Protein AF-A0A2Z5JDA1-F1 (afdb_monomer)

Secondary structure (DSSP, 8-state):
---HHHHTT--SSHHHHHHHHHHHHHHT-HHHHHHHHHHHHHTTPPPPP--HHHHHHHHHHHHHSPPPGGGGG-----

Solvent-accessible surface area (backbone atoms only — not comparable to full-atom values): 4858 Å² total; per-residue (Å²): 135,82,58,67,35,67,76,71,76,40,70,83,28,61,67,50,49,53,51,50,45,54,52,42,57,61,68,56,31,69,70,54,54,56,49,52,49,50,50,20,61,77,68,74,45,75,82,74,81,80,57,53,67,60,41,51,51,51,48,52,52,61,70,69,52,74,88,50,78,66,52,73,74,69,74,84,86,128

pLDDT: mean 84.49, std 14.22, range [44.75, 97.38]

Organism: Streptomyces atratus (NCBI:txid1893)

Radius of gyration: 16.7 Å; Cα contacts (8 Å, |Δi|>4): 42; chains: 1; bounding box: 37×28×42 Å

Mean predicted aligned error: 7.34 Å

Structure (mmCIF, N/CA/C/O backbone):
data_AF-A0A2Z5JDA1-F1
#
_entry.id   AF-A0A2Z5JDA1-F1
#
loop_
_atom_site.group_PDB
_atom_site.id
_atom_site.type_symbol
_atom_site.label_atom_id
_atom_site.label_alt_id
_atom_site.label_comp_id
_atom_site.label_asym_id
_atom_site.label_entity_id
_atom_site.label_seq_id
_atom_site.pdbx_PDB_ins_code
_atom_site.Cartn_x
_atom_site.Cartn_y
_atom_site.Cartn_z
_atom_site.occupancy
_atom_site.B_iso_or_equiv
_atom_site.auth_seq_id
_atom_site.auth_comp_id
_atom_site.auth_asym_id
_at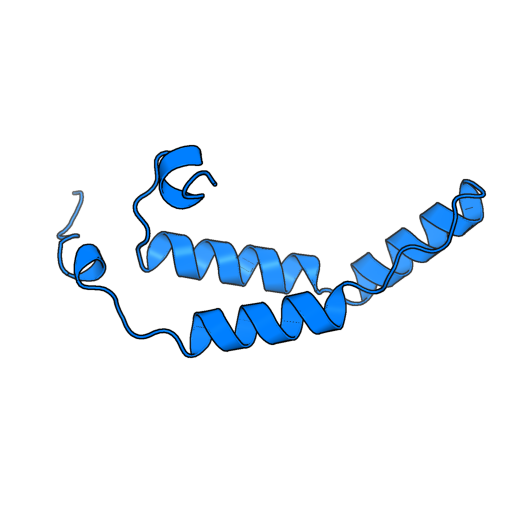om_site.auth_atom_id
_atom_site.pdbx_PDB_model_num
ATOM 1 N N . MET A 1 1 ? -3.031 -14.532 -15.238 1.00 46.88 1 MET A N 1
ATOM 2 C CA . MET A 1 1 ? -2.390 -13.640 -14.252 1.00 46.88 1 MET A CA 1
ATOM 3 C C . MET A 1 1 ? -1.707 -12.550 -15.057 1.00 46.88 1 MET A C 1
ATOM 5 O O . MET A 1 1 ? -0.764 -12.851 -15.773 1.00 46.88 1 MET A O 1
ATOM 9 N N . THR A 1 2 ? -2.311 -11.366 -15.115 1.00 54.50 2 THR A N 1
ATOM 10 C CA . THR A 1 2 ? -1.913 -10.292 -16.037 1.00 54.50 2 THR A CA 1
ATOM 11 C C . THR A 1 2 ? -0.593 -9.680 -15.580 1.00 54.50 2 THR A C 1
ATOM 13 O O . THR A 1 2 ? -0.449 -9.376 -14.397 1.00 54.50 2 THR A O 1
ATOM 16 N N . ASP A 1 3 ? 0.357 -9.507 -16.498 1.00 81.00 3 ASP A N 1
ATOM 17 C CA . ASP A 1 3 ? 1.574 -8.742 -16.232 1.00 81.00 3 ASP A CA 1
ATOM 1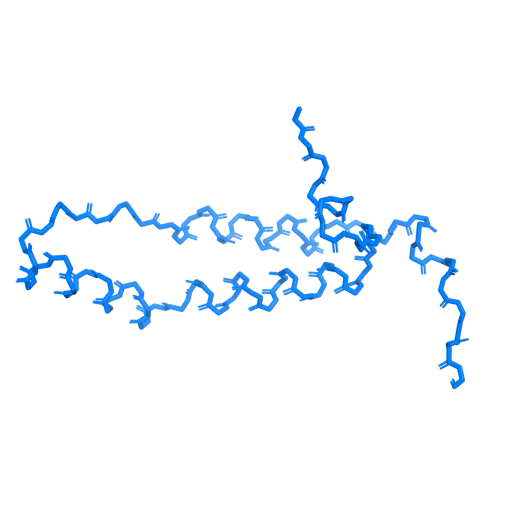8 C C . ASP A 1 3 ? 1.194 -7.287 -15.913 1.00 81.00 3 ASP A C 1
ATOM 20 O O . ASP A 1 3 ? 0.505 -6.625 -16.695 1.00 81.00 3 ASP A O 1
ATOM 24 N N . TYR A 1 4 ? 1.595 -6.813 -14.732 1.00 80.38 4 TYR A N 1
ATOM 25 C CA . TYR A 1 4 ? 1.260 -5.479 -14.238 1.00 80.38 4 TYR A CA 1
ATOM 26 C C . TYR A 1 4 ? 1.792 -4.391 -15.172 1.00 80.38 4 TYR A C 1
ATOM 28 O O . TYR A 1 4 ? 1.066 -3.444 -15.465 1.00 80.38 4 TYR A O 1
ATOM 36 N N . ALA A 1 5 ? 3.019 -4.559 -15.675 1.00 82.75 5 ALA A N 1
ATOM 37 C CA . ALA A 1 5 ? 3.682 -3.610 -16.564 1.00 82.75 5 ALA A CA 1
ATOM 38 C C . ALA A 1 5 ? 2.884 -3.443 -17.872 1.00 82.75 5 ALA A C 1
ATOM 40 O O . ALA A 1 5 ? 2.478 -2.336 -18.238 1.00 82.75 5 ALA A O 1
ATOM 41 N N . HIS A 1 6 ? 2.515 -4.566 -18.495 1.00 80.81 6 HIS A N 1
ATOM 42 C CA . HIS A 1 6 ? 1.625 -4.583 -19.654 1.00 80.81 6 HIS A CA 1
ATOM 43 C C . HIS A 1 6 ? 0.245 -3.968 -19.359 1.00 80.81 6 HIS A C 1
ATOM 45 O O . HIS A 1 6 ? -0.287 -3.216 -20.174 1.00 80.81 6 HIS A O 1
ATOM 51 N N . GLY A 1 7 ? -0.333 -4.238 -18.184 1.00 83.81 7 GLY A N 1
ATOM 52 C CA . GLY A 1 7 ? -1.636 -3.700 -17.777 1.00 83.81 7 GLY A CA 1
ATOM 53 C C . GLY A 1 7 ? -1.683 -2.172 -17.654 1.00 83.81 7 GLY A C 1
ATOM 54 O O . GLY A 1 7 ? -2.740 -1.580 -17.858 1.00 83.81 7 GLY A O 1
ATOM 55 N N . ILE A 1 8 ? -0.548 -1.530 -17.368 1.00 83.56 8 ILE A N 1
ATOM 56 C CA . ILE A 1 8 ? -0.425 -0.065 -17.280 1.00 83.56 8 ILE A CA 1
ATOM 57 C C . ILE A 1 8 ? 0.248 0.559 -18.513 1.00 83.56 8 ILE A C 1
ATOM 59 O O . ILE A 1 8 ? 0.542 1.755 -18.506 1.00 83.56 8 ILE A O 1
ATOM 63 N N . GLY A 1 9 ? 0.510 -0.236 -19.557 1.00 80.00 9 GLY A N 1
ATOM 64 C CA . GLY A 1 9 ? 1.151 0.218 -20.792 1.00 80.00 9 GLY A CA 1
ATOM 65 C C . GLY A 1 9 ? 2.590 0.709 -20.607 1.00 80.00 9 GLY A C 1
ATOM 66 O O . GLY A 1 9 ? 3.041 1.568 -21.364 1.00 80.00 9 GLY A O 1
ATOM 67 N N . HIS A 1 10 ? 3.304 0.214 -19.592 1.00 78.12 10 HIS A N 1
ATOM 68 C CA . HIS A 1 10 ? 4.677 0.620 -19.294 1.00 78.12 10 HIS A CA 1
ATOM 69 C C . HIS A 1 10 ? 5.614 -0.592 -19.348 1.00 78.12 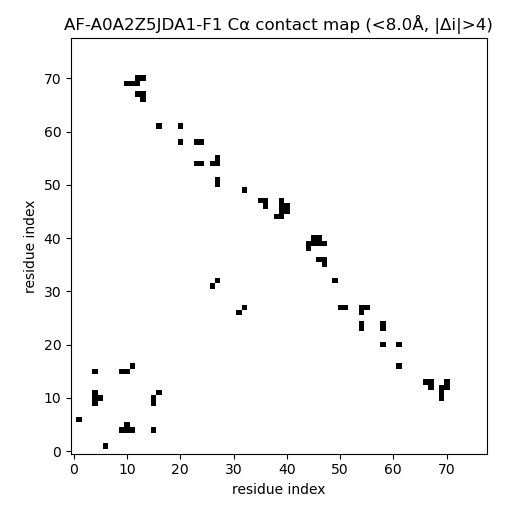10 HIS A C 1
ATOM 71 O O . HIS A 1 10 ? 5.221 -1.663 -18.894 1.00 78.12 10 HIS A O 1
ATOM 77 N N . PRO A 1 11 ? 6.833 -0.476 -19.899 1.00 81.81 11 PRO A N 1
ATOM 78 C CA . PRO A 1 11 ? 7.800 -1.570 -19.843 1.00 81.81 11 PRO A CA 1
ATOM 79 C C . PRO A 1 11 ? 8.195 -1.886 -18.388 1.00 81.81 11 PRO A C 1
ATOM 81 O O . PRO A 1 11 ? 8.214 -0.993 -17.542 1.00 81.81 11 PRO A O 1
ATOM 84 N N . ASP A 1 12 ? 8.523 -3.151 -18.088 1.00 82.94 12 ASP A N 1
ATOM 85 C CA . ASP A 1 12 ? 9.081 -3.568 -16.783 1.00 82.94 12 ASP A CA 1
ATOM 86 C C . ASP A 1 12 ? 10.557 -3.149 -16.669 1.00 82.94 12 ASP A C 1
ATOM 88 O O . ASP A 1 12 ? 11.483 -3.968 -16.704 1.00 82.94 12 ASP A O 1
ATOM 92 N N . ASP A 1 13 ? 10.760 -1.835 -16.605 1.00 85.12 13 ASP A N 1
ATOM 93 C CA . ASP A 1 13 ? 12.055 -1.175 -16.613 1.00 85.12 13 ASP A CA 1
ATOM 94 C C . ASP A 1 13 ? 12.371 -0.476 -15.274 1.00 85.12 13 ASP A C 1
ATOM 96 O O . ASP A 1 13 ? 11.636 -0.528 -14.279 1.00 85.12 13 ASP A O 1
ATOM 100 N N . LEU A 1 14 ? 13.529 0.168 -15.217 1.00 87.50 14 LEU A N 1
ATOM 101 C CA . LEU A 1 14 ? 14.048 0.829 -14.036 1.00 87.50 14 LEU A CA 1
ATOM 102 C C . LEU A 1 14 ? 13.191 2.042 -13.665 1.00 87.50 14 LEU A C 1
ATOM 104 O O . LEU A 1 14 ? 13.068 2.335 -12.476 1.00 87.50 14 LEU A O 1
ATOM 108 N N . ALA A 1 15 ? 12.568 2.708 -14.641 1.00 87.25 15 ALA A N 1
ATOM 109 C CA . ALA A 1 15 ? 11.648 3.808 -14.380 1.00 87.25 15 ALA A CA 1
ATOM 110 C C . ALA A 1 15 ? 10.379 3.295 -13.685 1.00 87.25 15 ALA A C 1
ATOM 112 O O . ALA A 1 15 ? 9.970 3.856 -12.662 1.00 87.25 15 ALA A O 1
ATOM 113 N N . LEU A 1 16 ? 9.815 2.172 -14.152 1.00 88.50 16 LEU A N 1
ATOM 114 C CA . LEU A 1 16 ? 8.710 1.506 -13.468 1.00 88.50 16 LEU A CA 1
ATOM 115 C C . LEU A 1 16 ? 9.097 1.113 -12.044 1.00 88.50 16 LEU A C 1
ATOM 117 O O . LEU A 1 16 ? 8.349 1.356 -11.096 1.00 88.50 16 LEU A O 1
ATOM 121 N N . ARG A 1 17 ? 10.287 0.533 -11.879 1.00 90.25 17 ARG A N 1
ATOM 122 C CA . ARG A 1 17 ? 10.792 0.094 -10.576 1.00 90.25 17 ARG A CA 1
ATOM 123 C C . ARG A 1 17 ? 10.961 1.251 -9.600 1.00 90.25 17 ARG A C 1
ATOM 125 O O . ARG A 1 17 ? 10.535 1.138 -8.455 1.00 90.25 17 ARG A O 1
ATOM 132 N N . GLN A 1 18 ? 11.562 2.356 -10.036 1.00 91.19 18 GLN A N 1
ATOM 133 C CA . GLN A 1 18 ? 11.716 3.557 -9.215 1.00 91.19 18 GLN A CA 1
ATOM 134 C C . GLN A 1 18 ? 10.356 4.121 -8.809 1.00 91.19 18 GLN A C 1
ATOM 136 O O . GLN A 1 18 ? 10.141 4.415 -7.635 1.00 91.19 18 GLN A O 1
ATOM 141 N N . ARG A 1 19 ? 9.405 4.181 -9.747 1.00 92.19 19 ARG A N 1
ATOM 142 C CA . ARG A 1 19 ? 8.033 4.603 -9.455 1.00 92.19 19 ARG A CA 1
ATOM 143 C C . ARG A 1 19 ? 7.366 3.696 -8.419 1.00 92.19 19 ARG A C 1
ATOM 145 O O . ARG A 1 19 ? 6.757 4.201 -7.479 1.00 92.19 19 ARG A O 1
ATOM 152 N N . LEU A 1 20 ? 7.482 2.375 -8.565 1.00 93.44 20 LEU A N 1
ATOM 153 C CA . LEU A 1 20 ? 6.932 1.412 -7.607 1.00 93.44 20 LEU A CA 1
ATOM 154 C C . LEU A 1 20 ? 7.561 1.565 -6.220 1.00 93.44 20 LEU A C 1
ATOM 156 O O . LEU A 1 20 ? 6.835 1.543 -5.230 1.00 93.44 20 LEU A O 1
ATOM 160 N N . LEU A 1 21 ? 8.876 1.783 -6.139 1.00 94.81 21 LEU A N 1
ATOM 161 C CA . LEU A 1 21 ? 9.559 2.054 -4.873 1.00 94.81 21 LEU A CA 1
ATOM 162 C C . LEU A 1 21 ? 8.996 3.302 -4.185 1.00 94.81 21 LEU A C 1
ATOM 164 O O . LEU A 1 21 ? 8.620 3.223 -3.019 1.00 94.81 21 LEU A O 1
ATOM 168 N N . THR A 1 22 ? 8.840 4.415 -4.907 1.00 95.00 22 THR A N 1
ATOM 169 C CA . THR A 1 22 ? 8.246 5.641 -4.349 1.00 95.00 22 THR A CA 1
ATOM 170 C C . THR A 1 22 ? 6.817 5.414 -3.853 1.00 95.00 22 THR A C 1
ATOM 172 O O . THR A 1 22 ? 6.442 5.894 -2.780 1.00 95.00 22 THR A O 1
ATOM 175 N N . LEU A 1 23 ? 6.010 4.659 -4.606 1.00 93.50 23 LEU A N 1
ATOM 176 C CA . LEU A 1 23 ? 4.640 4.333 -4.210 1.00 93.50 23 LEU A CA 1
ATOM 177 C C . LEU A 1 23 ? 4.608 3.476 -2.940 1.00 93.50 23 LEU A C 1
ATOM 179 O O . LEU A 1 23 ? 3.818 3.761 -2.042 1.00 93.50 23 LEU A O 1
ATOM 183 N N . LEU A 1 24 ? 5.474 2.466 -2.839 1.00 95.31 24 LEU A N 1
ATOM 184 C CA . LEU A 1 24 ? 5.547 1.578 -1.677 1.00 95.31 24 LEU A CA 1
ATOM 185 C C . LEU A 1 24 ? 6.067 2.291 -0.434 1.00 95.31 24 LEU A C 1
ATOM 187 O O . LEU A 1 24 ? 5.504 2.105 0.637 1.00 95.31 24 LEU A O 1
ATOM 191 N N . GLU A 1 25 ? 7.087 3.136 -0.560 1.00 93.25 25 GLU A N 1
ATOM 192 C CA . GLU A 1 25 ? 7.600 3.944 0.552 1.00 93.25 25 GLU A CA 1
ATOM 193 C C . GLU A 1 25 ? 6.528 4.905 1.078 1.00 93.25 25 GLU A C 1
ATOM 195 O O . GLU A 1 25 ? 6.328 5.019 2.288 1.00 93.25 25 GLU A O 1
ATOM 200 N N . THR A 1 26 ? 5.771 5.530 0.173 1.00 93.56 26 THR A N 1
ATOM 201 C CA . THR A 1 26 ? 4.642 6.397 0.536 1.00 93.56 26 THR A CA 1
ATOM 202 C C . THR A 1 26 ? 3.512 5.600 1.195 1.00 93.56 26 THR A C 1
ATOM 204 O O . THR A 1 26 ? 2.955 6.018 2.213 1.00 93.56 26 THR 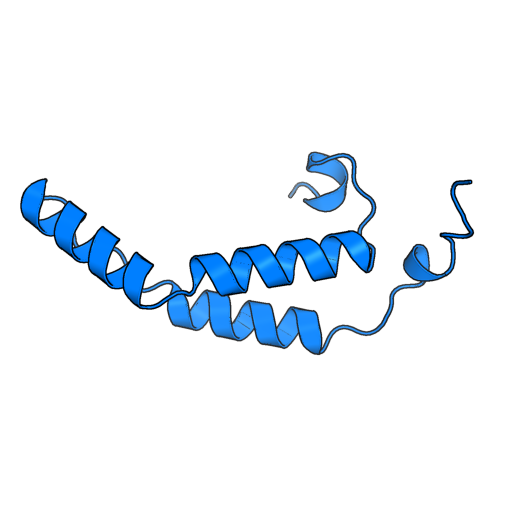A O 1
ATOM 207 N N . ALA A 1 27 ? 3.177 4.426 0.652 1.00 92.06 27 ALA A N 1
ATOM 208 C CA . ALA A 1 27 ? 2.168 3.540 1.221 1.00 92.06 27 ALA A CA 1
ATOM 209 C C . ALA A 1 27 ? 2.604 2.970 2.583 1.00 92.06 27 ALA A C 1
ATOM 211 O O . ALA A 1 27 ? 1.773 2.784 3.470 1.00 92.06 27 ALA A O 1
ATOM 212 N N . ASN A 1 28 ? 3.893 2.755 2.813 1.00 93.62 28 ASN A N 1
ATOM 213 C CA . ASN A 1 28 ? 4.407 2.234 4.077 1.00 93.62 28 ASN A CA 1
ATOM 214 C C . ASN A 1 28 ? 4.637 3.322 5.147 1.00 93.62 28 ASN A C 1
ATOM 216 O O . ASN A 1 28 ? 5.312 3.088 6.147 1.00 93.62 28 ASN A O 1
ATOM 220 N N . ALA A 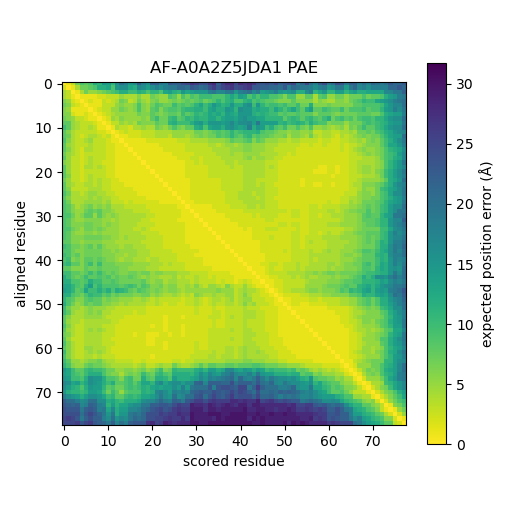1 29 ? 4.104 4.533 4.957 1.00 93.25 29 ALA A N 1
ATOM 221 C CA . ALA A 1 29 ? 4.245 5.607 5.932 1.00 93.25 29 ALA A CA 1
ATOM 222 C C . ALA A 1 29 ? 3.481 5.285 7.239 1.00 93.25 29 ALA A C 1
ATOM 224 O O . ALA A 1 29 ? 2.253 5.146 7.197 1.00 93.25 29 ALA A O 1
ATOM 225 N N . PRO A 1 30 ? 4.134 5.296 8.424 1.00 90.69 30 PRO A N 1
ATOM 226 C CA . PRO A 1 30 ? 3.475 4.992 9.703 1.00 90.69 30 PRO A CA 1
ATOM 227 C C . PRO A 1 30 ? 2.275 5.899 10.009 1.00 90.69 30 PRO A C 1
ATOM 229 O O . PRO A 1 30 ? 1.286 5.484 10.608 1.00 90.69 30 PRO A O 1
ATOM 232 N N . ARG A 1 31 ? 2.334 7.157 9.549 1.00 92.88 31 ARG A N 1
ATOM 233 C CA . ARG A 1 31 ? 1.230 8.119 9.684 1.00 92.88 31 ARG A CA 1
ATOM 234 C C . ARG A 1 31 ? -0.024 7.673 8.931 1.00 92.88 31 ARG A C 1
ATOM 236 O O . ARG A 1 31 ? -1.125 7.887 9.425 1.00 92.88 31 ARG A O 1
ATOM 243 N N . ARG A 1 32 ? 0.137 7.054 7.758 1.00 92.38 32 ARG A N 1
ATOM 244 C CA . ARG A 1 32 ? -0.978 6.557 6.943 1.00 92.38 32 ARG A CA 1
ATOM 245 C C . ARG A 1 32 ? -1.652 5.365 7.617 1.00 92.38 32 ARG A C 1
ATOM 247 O O . ARG A 1 32 ? -2.875 5.335 7.664 1.00 92.38 32 ARG A O 1
ATOM 254 N N . GLN A 1 33 ? -0.871 4.443 8.181 1.00 91.06 33 GLN A N 1
ATOM 255 C CA . GLN A 1 33 ? -1.404 3.296 8.922 1.00 91.06 33 GLN A CA 1
ATOM 256 C C . GLN A 1 33 ? -2.260 3.755 10.108 1.00 91.06 33 GLN A C 1
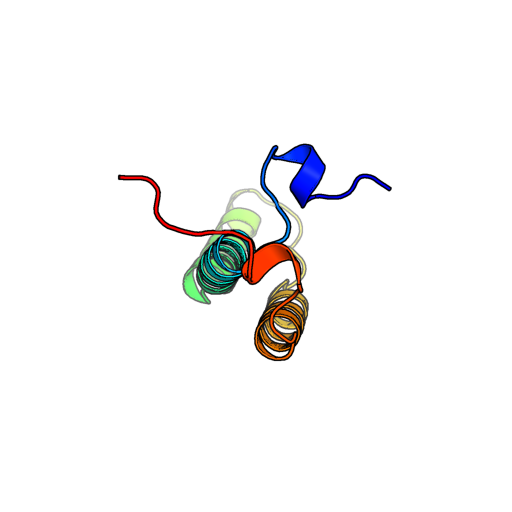ATOM 258 O O . GLN A 1 33 ? -3.431 3.400 10.203 1.00 91.06 33 GLN A O 1
ATOM 263 N N . ARG A 1 34 ? -1.731 4.669 10.929 1.00 92.06 34 ARG A N 1
ATOM 264 C CA . ARG A 1 34 ? -2.478 5.233 12.060 1.00 92.06 34 ARG A CA 1
ATOM 265 C C . ARG A 1 34 ? -3.746 5.977 11.631 1.00 92.06 34 ARG A C 1
ATOM 267 O O . ARG A 1 34 ? -4.750 5.946 12.332 1.00 92.06 34 ARG A O 1
ATOM 274 N N . TYR A 1 35 ? -3.714 6.655 10.483 1.00 92.88 35 TYR A N 1
ATOM 275 C CA . TYR A 1 35 ? -4.901 7.301 9.920 1.00 92.88 35 TYR A CA 1
ATOM 276 C C . TYR A 1 35 ? -5.974 6.283 9.508 1.00 92.88 35 TYR A C 1
ATOM 278 O O . TYR A 1 35 ? -7.149 6.498 9.796 1.00 92.88 35 TYR A O 1
ATOM 286 N N . LEU A 1 36 ? -5.587 5.166 8.885 1.00 91.88 36 LEU A N 1
ATOM 287 C CA . LEU A 1 36 ? -6.518 4.098 8.508 1.00 91.88 36 LEU A CA 1
ATOM 288 C C . LEU A 1 36 ? -7.114 3.393 9.733 1.00 91.88 36 LEU A C 1
ATOM 290 O O . LEU A 1 36 ? -8.312 3.127 9.747 1.00 91.88 36 LEU A O 1
ATOM 294 N N . GLU A 1 37 ? -6.321 3.164 10.780 1.00 92.88 37 GLU A N 1
ATOM 295 C CA . GLU A 1 37 ? -6.811 2.639 12.062 1.00 92.88 37 GLU A CA 1
ATOM 296 C C . GLU A 1 37 ? -7.850 3.575 12.692 1.00 92.88 37 GLU A C 1
ATOM 298 O O . GLU A 1 37 ? -8.923 3.134 13.100 1.00 92.88 37 GLU A O 1
ATOM 303 N N . LEU A 1 38 ? -7.577 4.884 12.715 1.00 94.69 38 LEU A N 1
ATOM 304 C CA . LEU A 1 38 ? -8.528 5.880 13.217 1.00 94.69 38 LEU A CA 1
ATOM 305 C C . LEU A 1 38 ? -9.808 5.928 12.378 1.00 94.69 38 LEU A C 1
ATOM 307 O O . LEU A 1 38 ? -10.903 5.988 12.936 1.00 94.69 38 LEU A O 1
ATOM 311 N N . LEU A 1 39 ? -9.686 5.879 11.050 1.00 95.38 39 LEU A N 1
ATOM 312 C CA . LEU A 1 39 ? -10.842 5.797 10.160 1.00 95.38 39 LEU A CA 1
ATOM 313 C C . LEU A 1 39 ? -11.672 4.542 10.429 1.00 95.38 39 LEU A C 1
ATOM 315 O O . LEU A 1 39 ? -12.897 4.636 10.438 1.00 95.38 39 LEU A O 1
ATOM 319 N N . ALA A 1 40 ? -11.036 3.394 10.666 1.00 95.81 40 ALA A N 1
ATOM 320 C CA . ALA A 1 40 ? -11.750 2.163 10.974 1.00 95.81 40 ALA A CA 1
ATOM 321 C C . ALA A 1 40 ? -12.545 2.294 12.280 1.00 95.81 40 ALA A C 1
ATOM 323 O O . ALA A 1 40 ? -13.730 1.972 12.306 1.00 95.81 40 ALA A O 1
ATOM 324 N N . VAL A 1 41 ? -11.942 2.870 13.326 1.00 95.69 41 VAL A N 1
ATOM 325 C CA . VAL A 1 41 ? -12.623 3.124 14.607 1.00 95.69 41 VAL A CA 1
ATOM 326 C C . VAL A 1 41 ? -13.831 4.046 14.429 1.00 95.69 41 VAL A C 1
ATOM 328 O O . VAL A 1 41 ? -14.922 3.714 14.886 1.00 95.69 41 VAL A O 1
ATOM 331 N N . ILE A 1 42 ? -13.661 5.184 13.747 1.00 97.00 42 ILE A N 1
ATOM 332 C CA . ILE A 1 42 ? -14.737 6.173 13.556 1.00 97.00 42 ILE A CA 1
ATOM 333 C C . ILE A 1 42 ? -15.906 5.582 12.760 1.00 97.00 42 ILE A C 1
ATOM 335 O O . ILE A 1 42 ? -17.061 5.871 13.060 1.00 97.00 42 ILE A O 1
ATOM 339 N N . ASN A 1 43 ? -15.614 4.747 11.763 1.00 97.38 43 ASN A N 1
ATOM 340 C CA . ASN A 1 43 ? -16.631 4.154 10.895 1.00 97.38 43 ASN A CA 1
ATOM 341 C C . ASN A 1 43 ? -17.144 2.792 11.387 1.00 97.38 43 ASN A C 1
ATOM 343 O O . ASN A 1 43 ? -17.912 2.147 10.674 1.00 97.38 43 ASN A O 1
ATOM 347 N N . ALA A 1 44 ? -16.722 2.342 12.575 1.00 96.69 44 ALA A N 1
ATOM 348 C CA . ALA A 1 44 ? -17.004 1.003 13.093 1.00 96.69 44 ALA A CA 1
ATOM 349 C C . ALA A 1 44 ? -16.652 -0.123 12.093 1.00 96.69 44 ALA A C 1
ATOM 351 O O . ALA A 1 44 ? -17.330 -1.150 12.022 1.00 96.69 44 ALA A O 1
ATOM 352 N N . TRP A 1 45 ? -15.593 0.072 11.303 1.00 96.25 45 TRP A N 1
ATOM 353 C CA . TRP A 1 45 ? -15.044 -0.963 10.434 1.00 96.25 45 TRP A CA 1
ATOM 354 C C . TRP A 1 45 ? -14.127 -1.900 11.226 1.00 96.25 45 TRP A C 1
ATOM 356 O O . TRP A 1 45 ? -13.517 -1.480 12.215 1.00 96.25 45 TRP A O 1
ATOM 366 N N . PRO A 1 46 ? -13.981 -3.162 10.787 1.00 93.25 46 PRO A N 1
ATOM 367 C CA . PRO A 1 46 ? -12.956 -4.045 11.321 1.00 93.25 46 PRO A CA 1
ATOM 368 C C . PRO A 1 46 ? -11.559 -3.409 11.212 1.00 93.25 46 PRO A C 1
ATOM 370 O O . PRO A 1 46 ? -11.300 -2.676 10.250 1.00 93.25 46 PRO A O 1
ATOM 373 N N . PRO A 1 47 ? -10.643 -3.700 12.154 1.00 83.75 47 PRO A N 1
ATOM 374 C CA . PRO A 1 47 ? -9.248 -3.300 12.024 1.00 83.75 47 PRO A CA 1
ATOM 375 C C . PRO A 1 47 ? -8.669 -3.850 10.719 1.00 83.75 47 PRO A C 1
ATOM 377 O O . PRO A 1 47 ? -8.866 -5.022 10.398 1.00 83.75 47 PRO A O 1
ATOM 380 N N . ALA A 1 48 ? -7.967 -3.006 9.967 1.00 81.06 48 ALA A N 1
ATOM 381 C CA . ALA A 1 48 ? -7.246 -3.456 8.785 1.00 81.06 48 ALA A CA 1
ATOM 382 C C . ALA A 1 48 ? -5.986 -4.225 9.205 1.00 81.06 48 ALA A C 1
ATOM 384 O O . ALA A 1 48 ? -5.293 -3.807 10.135 1.00 81.06 48 ALA A O 1
ATOM 385 N N . ASP A 1 49 ? -5.673 -5.308 8.493 1.00 87.62 49 ASP A N 1
ATOM 386 C CA . ASP A 1 49 ? -4.381 -5.984 8.626 1.00 87.62 49 ASP A CA 1
ATOM 387 C C . ASP A 1 49 ? -3.241 -4.998 8.350 1.00 87.62 49 ASP A C 1
ATOM 389 O O . ASP A 1 49 ? -3.351 -4.154 7.456 1.00 87.62 49 ASP A O 1
ATOM 393 N N . ASP A 1 50 ? -2.140 -5.110 9.096 1.00 87.25 50 ASP A N 1
ATOM 394 C CA . ASP A 1 50 ? -0.960 -4.270 8.885 1.00 87.25 50 ASP A CA 1
ATOM 395 C C . ASP A 1 50 ? -0.230 -4.690 7.594 1.00 87.25 50 ASP A C 1
ATOM 397 O O . ASP A 1 50 ? 0.356 -5.779 7.540 1.00 87.25 50 ASP A O 1
ATOM 401 N N . PRO A 1 51 ? -0.216 -3.852 6.537 1.00 90.00 51 PRO A N 1
ATOM 402 C CA . PRO A 1 51 ? 0.463 -4.183 5.293 1.00 90.00 51 PRO A CA 1
ATOM 403 C C . PRO A 1 51 ? 1.979 -3.926 5.359 1.00 90.00 51 PRO A C 1
ATOM 405 O O . PRO A 1 51 ? 2.693 -4.254 4.405 1.00 90.00 51 PRO A O 1
ATOM 408 N N . ALA A 1 52 ? 2.497 -3.333 6.443 1.00 92.12 52 ALA A N 1
ATOM 409 C CA . ALA A 1 52 ? 3.893 -2.918 6.543 1.00 92.12 52 ALA A CA 1
ATOM 410 C C . ALA A 1 52 ? 4.913 -4.054 6.342 1.00 92.12 52 ALA A C 1
ATOM 412 O O . ALA A 1 52 ? 5.910 -3.820 5.643 1.00 92.12 52 ALA A O 1
ATOM 413 N N . PRO A 1 53 ? 4.702 -5.289 6.847 1.00 93.94 53 PRO A N 1
ATOM 414 C CA . PRO A 1 53 ? 5.603 -6.406 6.567 1.00 93.94 53 PRO A CA 1
ATOM 415 C C . PRO A 1 53 ? 5.682 -6.733 5.070 1.00 93.94 53 PRO A C 1
ATOM 417 O O . PRO A 1 53 ? 6.778 -6.896 4.528 1.00 93.94 53 PRO A O 1
ATOM 420 N N . ALA A 1 54 ? 4.537 -6.755 4.379 1.00 94.50 54 ALA A N 1
ATOM 421 C CA . ALA A 1 54 ? 4.472 -7.042 2.949 1.00 94.50 54 ALA A CA 1
ATOM 422 C C . ALA A 1 54 ? 5.146 -5.940 2.117 1.00 94.50 54 ALA A C 1
ATOM 424 O O . ALA A 1 54 ? 5.942 -6.235 1.224 1.00 94.50 54 ALA A O 1
ATOM 425 N N . PHE A 1 55 ? 4.896 -4.667 2.439 1.00 94.88 55 PHE A N 1
ATOM 426 C CA . PHE A 1 55 ? 5.553 -3.547 1.762 1.00 94.88 55 PHE A CA 1
ATOM 427 C C . PHE A 1 55 ? 7.055 -3.504 2.016 1.00 94.88 55 PHE A C 1
A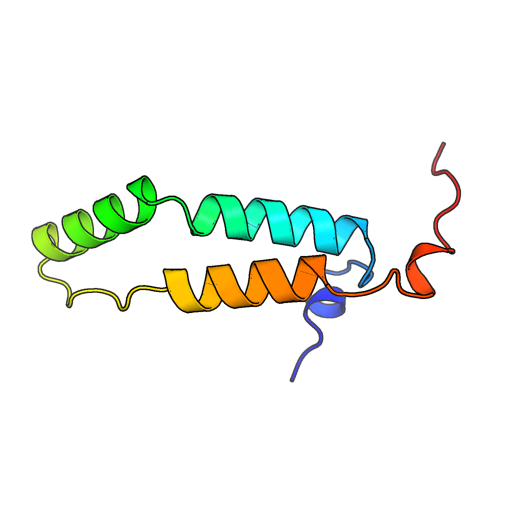TOM 429 O O . PHE A 1 55 ? 7.819 -3.223 1.091 1.00 94.88 55 PHE A O 1
ATOM 436 N N . THR A 1 56 ? 7.492 -3.808 3.238 1.00 94.94 56 THR A N 1
ATOM 437 C CA . THR A 1 56 ? 8.915 -3.853 3.588 1.00 94.94 56 THR A CA 1
ATOM 438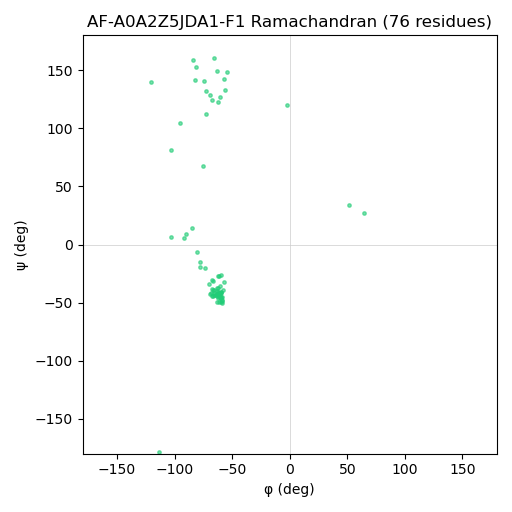 C C . THR A 1 56 ? 9.628 -4.938 2.793 1.00 94.94 56 THR A C 1
ATOM 440 O O . THR A 1 56 ? 10.631 -4.651 2.137 1.00 94.94 56 THR A O 1
ATOM 443 N N . TRP A 1 57 ? 9.080 -6.156 2.779 1.00 96.19 57 TRP A N 1
ATOM 444 C CA . TRP A 1 57 ? 9.624 -7.254 1.985 1.00 96.19 57 TRP A CA 1
ATOM 445 C C . TRP A 1 57 ? 9.669 -6.903 0.494 1.00 96.19 57 TRP A C 1
ATOM 447 O O . TRP A 1 57 ? 10.711 -7.043 -0.146 1.00 96.19 57 TRP A O 1
ATOM 457 N N . PHE A 1 58 ? 8.574 -6.377 -0.062 1.00 95.56 58 PHE A N 1
ATOM 458 C CA . PHE A 1 58 ? 8.508 -6.094 -1.494 1.00 95.56 58 PHE A CA 1
ATOM 459 C C . PHE A 1 58 ? 9.454 -4.958 -1.905 1.00 95.56 58 PHE A C 1
ATOM 461 O O . PHE A 1 58 ? 10.134 -5.050 -2.925 1.00 95.56 58 PHE A O 1
ATOM 468 N N . THR A 1 59 ? 9.590 -3.927 -1.069 1.00 95.50 59 THR A N 1
ATOM 469 C CA . THR A 1 59 ? 10.575 -2.853 -1.259 1.00 95.50 59 THR A CA 1
ATOM 470 C C . THR A 1 59 ? 12.000 -3.408 -1.283 1.00 95.50 59 THR A C 1
ATOM 472 O O . THR A 1 59 ? 12.794 -3.048 -2.155 1.00 95.50 59 THR A O 1
ATOM 475 N N . GLN A 1 60 ? 12.336 -4.312 -0.357 1.00 95.50 60 GLN A N 1
ATOM 476 C CA . GLN A 1 60 ? 13.644 -4.972 -0.333 1.00 95.50 60 GLN A CA 1
ATOM 477 C C . GLN A 1 60 ? 13.868 -5.823 -1.590 1.00 95.50 60 GLN A C 1
ATOM 479 O O . GLN A 1 60 ? 14.927 -5.721 -2.208 1.00 95.50 60 GLN A O 1
ATOM 484 N N . ALA A 1 61 ? 12.865 -6.592 -2.020 1.00 94.31 61 ALA A N 1
ATOM 485 C CA . ALA A 1 61 ? 12.936 -7.404 -3.232 1.00 94.31 61 ALA A CA 1
ATOM 486 C C . ALA A 1 61 ? 13.158 -6.550 -4.494 1.00 94.31 61 ALA A C 1
ATOM 488 O O . ALA A 1 61 ? 14.005 -6.881 -5.325 1.00 94.31 61 ALA A O 1
ATOM 489 N N . LEU A 1 62 ? 12.460 -5.415 -4.622 1.00 92.50 62 LEU A N 1
ATOM 490 C CA . LEU A 1 62 ? 12.646 -4.486 -5.740 1.00 92.50 62 LEU A CA 1
ATOM 491 C C . LEU A 1 62 ? 14.054 -3.879 -5.761 1.00 92.50 62 LEU A C 1
ATOM 493 O O . LEU A 1 62 ? 14.642 -3.757 -6.835 1.00 92.50 62 LEU A O 1
ATOM 497 N N . ARG A 1 63 ? 14.614 -3.531 -4.595 1.00 91.50 63 ARG A N 1
ATOM 498 C CA . ARG A 1 63 ? 15.987 -3.003 -4.486 1.00 91.50 63 ARG A CA 1
ATOM 499 C C . ARG A 1 63 ? 17.053 -4.060 -4.781 1.00 91.50 63 ARG A C 1
ATOM 501 O O . ARG A 1 63 ? 18.086 -3.722 -5.346 1.00 91.50 63 ARG A O 1
ATOM 508 N N . ALA A 1 64 ? 16.801 -5.320 -4.429 1.00 92.06 64 ALA A N 1
ATOM 509 C CA . ALA A 1 64 ? 17.714 -6.432 -4.692 1.00 92.06 64 ALA A CA 1
ATOM 510 C C . ALA A 1 64 ? 17.675 -6.924 -6.152 1.00 92.06 64 ALA A C 1
ATOM 512 O O . ALA A 1 64 ? 18.569 -7.657 -6.580 1.00 92.06 64 ALA A O 1
ATOM 513 N N . ARG A 1 65 ? 16.653 -6.544 -6.932 1.00 86.00 65 ARG A N 1
ATOM 514 C CA . ARG A 1 65 ? 16.505 -6.992 -8.321 1.00 86.00 65 ARG A CA 1
ATOM 515 C C . ARG A 1 65 ? 17.597 -6.367 -9.208 1.00 86.00 65 ARG A C 1
ATOM 517 O O . ARG A 1 65 ? 17.725 -5.142 -9.237 1.00 86.00 65 ARG A O 1
ATOM 524 N N . PRO A 1 66 ? 18.341 -7.157 -10.001 1.00 79.94 66 PRO A N 1
ATOM 525 C CA . PRO A 1 66 ? 19.309 -6.620 -10.955 1.00 79.94 66 PRO A CA 1
ATOM 526 C C . PRO A 1 66 ? 18.629 -5.812 -12.077 1.00 79.94 66 PRO A C 1
ATOM 528 O O . PRO A 1 66 ? 17.417 -5.916 -12.309 1.00 79.94 66 PRO A O 1
ATOM 531 N N . ARG A 1 67 ? 19.404 -4.956 -12.754 1.00 73.19 67 ARG A N 1
ATOM 532 C CA . ARG A 1 67 ? 18.963 -4.211 -13.947 1.00 73.19 67 ARG A CA 1
ATOM 533 C C . ARG A 1 67 ? 18.578 -5.225 -15.036 1.00 73.19 67 ARG A C 1
ATOM 535 O O . ARG A 1 67 ? 19.345 -6.151 -15.296 1.0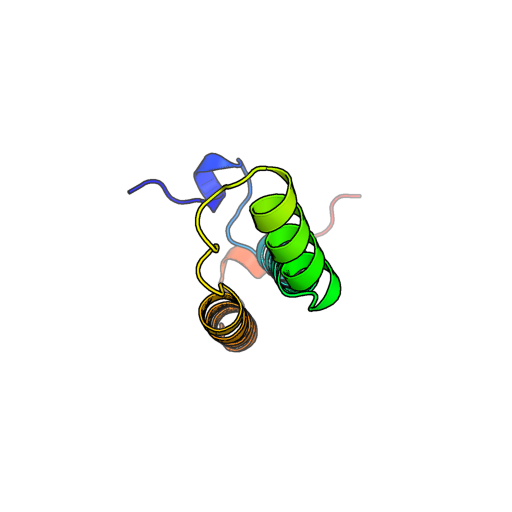0 73.19 67 ARG A O 1
ATOM 542 N N . SER A 1 68 ? 17.378 -5.116 -15.602 1.00 70.06 68 SER A N 1
ATOM 543 C CA . SER A 1 68 ? 16.897 -6.057 -16.624 1.00 70.06 68 SER A CA 1
ATOM 544 C C . SER A 1 68 ? 17.404 -5.636 -18.010 1.00 70.06 68 SER A C 1
ATOM 546 O O . SER A 1 68 ? 17.754 -4.479 -18.226 1.00 70.06 68 SER A O 1
ATOM 548 N N . ALA A 1 69 ? 17.451 -6.554 -18.981 1.00 63.47 69 ALA A N 1
ATOM 549 C CA . ALA A 1 69 ? 17.897 -6.236 -20.345 1.00 63.47 69 ALA A CA 1
ATOM 550 C C . ALA A 1 69 ? 17.029 -5.154 -21.031 1.00 63.47 69 ALA A C 1
ATOM 552 O O . ALA A 1 69 ? 17.534 -4.398 -21.857 1.00 63.47 69 ALA A O 1
ATOM 553 N N . SER A 1 70 ? 15.755 -5.023 -20.628 1.00 63.59 70 SER A N 1
ATOM 554 C CA . SER A 1 70 ? 14.851 -3.942 -21.058 1.00 63.59 70 SER A CA 1
ATOM 555 C C . SER A 1 70 ? 15.362 -2.554 -20.660 1.00 63.59 70 SER A C 1
ATOM 557 O O . SER A 1 70 ? 15.098 -1.576 -21.353 1.00 63.59 70 SER A O 1
ATOM 559 N N . ASP A 1 71 ? 16.145 -2.460 -19.587 1.00 62.84 71 ASP A N 1
ATOM 560 C CA . ASP A 1 71 ? 16.699 -1.195 -19.121 1.00 62.84 71 ASP A CA 1
ATOM 561 C C . ASP A 1 71 ? 17.841 -0.677 -20.012 1.00 62.84 71 ASP A C 1
ATOM 563 O O . ASP A 1 71 ? 18.186 0.504 -19.961 1.00 62.84 71 ASP A O 1
ATOM 567 N N . ALA A 1 72 ? 18.483 -1.541 -20.804 1.00 60.06 72 ALA A N 1
ATOM 568 C CA . ALA A 1 72 ? 19.549 -1.138 -21.725 1.00 60.06 72 ALA A CA 1
ATOM 569 C C . ALA A 1 72 ? 19.003 -0.475 -23.004 1.00 60.06 72 ALA A C 1
ATOM 571 O O . ALA A 1 72 ? 19.733 0.242 -23.682 1.00 60.06 72 ALA A O 1
ATOM 572 N N . ALA A 1 73 ? 17.720 -0.687 -23.317 1.00 58.28 73 ALA A N 1
ATOM 573 C CA . ALA A 1 73 ? 17.088 -0.267 -24.566 1.00 58.28 73 ALA A CA 1
ATOM 574 C C . ALA A 1 73 ? 16.462 1.141 -24.529 1.00 58.28 73 ALA A C 1
ATOM 576 O O . ALA A 1 73 ? 15.787 1.518 -25.484 1.00 58.28 73 ALA A O 1
ATOM 577 N N . ALA A 1 74 ? 16.685 1.933 -23.474 1.00 52.75 74 ALA A N 1
ATOM 578 C CA . ALA A 1 74 ? 16.213 3.317 -23.396 1.00 52.75 74 ALA A CA 1
ATOM 579 C C . ALA A 1 74 ? 17.348 4.336 -23.650 1.00 52.75 74 ALA A C 1
ATOM 581 O O . ALA A 1 74 ? 17.893 4.891 -22.692 1.00 52.75 74 ALA A O 1
ATOM 582 N N . PRO A 1 75 ? 17.724 4.624 -24.912 1.00 46.81 75 PRO A N 1
ATOM 583 C CA . PRO A 1 75 ? 18.434 5.846 -25.248 1.00 46.81 75 PRO A CA 1
ATOM 584 C C . PRO A 1 75 ? 17.446 7.014 -25.411 1.00 46.81 75 PRO A C 1
ATOM 586 O O . PRO A 1 75 ? 16.343 6.847 -25.927 1.00 46.81 75 PRO A O 1
ATOM 589 N N . GLY A 1 76 ? 17.888 8.183 -24.938 1.00 53.62 76 GLY A N 1
ATOM 590 C CA . GLY A 1 76 ? 17.308 9.526 -25.051 1.00 53.62 76 GLY A CA 1
ATOM 591 C C . GLY A 1 76 ? 16.021 9.699 -25.861 1.00 53.62 76 GLY A C 1
ATOM 592 O O . GLY A 1 76 ? 16.006 9.535 -27.078 1.00 53.62 76 GLY A O 1
ATOM 593 N N . ARG A 1 77 ? 14.971 10.180 -25.190 1.00 46.84 77 ARG A N 1
ATOM 594 C CA . ARG A 1 77 ? 13.907 10.929 -25.857 1.00 46.84 77 ARG A CA 1
ATOM 595 C C . ARG A 1 77 ? 14.242 12.416 -25.689 1.00 46.84 77 ARG A C 1
ATOM 597 O O . ARG A 1 77 ? 14.182 12.926 -24.574 1.00 46.84 77 ARG A O 1
ATOM 604 N N . THR A 1 78 ? 14.729 12.997 -26.786 1.00 44.75 78 THR A N 1
ATOM 605 C CA . THR A 1 78 ? 15.004 14.426 -27.026 1.00 44.75 78 THR A CA 1
ATOM 606 C C . THR A 1 78 ? 13.835 15.323 -26.667 1.00 44.75 78 THR A C 1
ATOM 608 O O . THR A 1 78 ? 12.691 14.879 -26.928 1.00 44.75 78 THR A O 1
#

Foldseek 3Di:
DDDPCVVVVHPPFPVVLVVVLVVLVVVLDPVVLVVQQVVCVVVVHDRDDRCNVVSVVVSVVSVPDDGDPVHVPDDDDD

Sequence (78 aa):
MTDYAHGIGHPDDLALRQRLLTLLETANAPRRQRYLELLAVINAWPPADDPAPAFTWFTQALRARPRSASDAAAPGRT